Protein AF-A0A3D4NLT0-F1 (afdb_monomer)

Radius of gyration: 19.2 Å; Cα contacts (8 Å, |Δi|>4): 122; chains: 1; bounding box: 49×38×49 Å

Mean predicted aligned error: 7.32 Å

Secondary structure (DSSP, 8-state):
--SGGGG-SHHHHHHHHHHHHHHS-GGGG--S--EEEEE-SSTT-SS--EEEEEESS---TTSPPPPSS---EEEEEESS---------S-S--

Solvent-accessible surface area (backbone atoms only — not comparable to full-atom values): 5997 Å² total; per-residue (Å²): 126,96,29,49,52,86,48,71,50,73,65,47,44,51,53,34,50,51,44,23,73,77,68,64,37,68,80,61,62,54,93,55,71,80,45,71,52,73,41,55,90,48,89,87,52,93,59,62,37,34,36,38,36,35,28,52,33,37,75,51,94,82,76,52,80,56,60,90,62,80,39,60,39,76,52,74,45,71,71,67,69,84,80,83,87,86,86,75,82,92,56,97,72,131

Foldseek 3Di:
DQACLVQPDPVSVVVQVVCCVPPVDDPVVDPQQPDKDFDDPDPPDPGGQKIKTKGFFQDDPVPDRGDPDTDIDIDIDGPDDPDDDDDDDPDPPD

Nearest PDB structures (foldseek):
  8rpf-assembly1_A  TM=7.012E-01  e=3.112E-01  Sphingobacterium daejeonense
  8f2r-assembly1_I  TM=3.040E-01  e=8.828E+00  Homo sapiens

Structure (mmCIF, N/CA/C/O backbone):
data_AF-A0A3D4NLT0-F1
#
_entry.id   AF-A0A3D4NLT0-F1
#
loop_
_atom_site.group_PDB
_atom_site.id
_atom_site.type_symbol
_atom_site.label_atom_id
_atom_site.label_alt_id
_atom_site.label_comp_id
_atom_site.label_asym_id
_atom_site.label_entity_id
_atom_site.label_seq_id
_atom_site.pdbx_PDB_ins_code
_atom_site.Cartn_x
_atom_site.Cartn_y
_atom_site.Cartn_z
_atom_site.occupancy
_atom_site.B_iso_or_equiv
_atom_site.auth_seq_id
_atom_site.auth_comp_id
_atom_site.auth_asym_id
_atom_site.auth_atom_id
_atom_site.pdbx_PDB_model_num
ATOM 1 N N . PRO A 1 1 ? 14.382 -2.742 -10.755 1.00 59.72 1 PRO A N 1
ATOM 2 C CA . PRO A 1 1 ? 14.494 -1.588 -9.826 1.00 59.72 1 PRO A CA 1
ATOM 3 C C . PRO A 1 1 ? 14.281 -2.088 -8.395 1.00 59.72 1 PRO A C 1
ATOM 5 O O . PRO A 1 1 ? 13.481 -2.996 -8.216 1.00 59.72 1 PRO A O 1
ATOM 8 N N . VAL A 1 2 ? 15.006 -1.546 -7.411 1.00 67.38 2 VAL A N 1
ATOM 9 C CA . VAL A 1 2 ? 14.869 -1.978 -6.004 1.00 67.38 2 VAL A CA 1
ATOM 10 C C . VAL A 1 2 ? 13.583 -1.415 -5.380 1.00 67.38 2 VAL A C 1
ATOM 12 O O . VAL A 1 2 ? 12.911 -2.111 -4.633 1.00 67.38 2 VAL A O 1
ATOM 15 N N . THR A 1 3 ? 13.187 -0.187 -5.744 1.00 77.44 3 THR A N 1
ATOM 16 C CA . THR A 1 3 ? 11.898 0.439 -5.381 1.00 77.44 3 THR A CA 1
ATOM 17 C C . THR A 1 3 ? 11.405 1.351 -6.515 1.00 77.44 3 THR A C 1
ATOM 19 O O . THR A 1 3 ? 12.164 1.654 -7.441 1.00 77.44 3 THR A O 1
ATOM 22 N N . LEU A 1 4 ? 10.155 1.816 -6.448 1.00 77.19 4 LEU A N 1
ATOM 23 C CA . LEU A 1 4 ? 9.512 2.699 -7.433 1.00 77.19 4 LEU A CA 1
ATOM 24 C C . LEU A 1 4 ? 10.014 4.146 -7.384 1.00 77.19 4 LEU A C 1
ATOM 26 O O . LEU A 1 4 ? 9.786 4.904 -8.325 1.00 77.19 4 LEU A O 1
ATOM 30 N N . ASN A 1 5 ? 10.732 4.539 -6.326 1.00 75.38 5 ASN A N 1
ATOM 31 C CA . ASN A 1 5 ? 11.210 5.915 -6.146 1.00 75.38 5 ASN A CA 1
ATOM 32 C C . ASN A 1 5 ? 12.053 6.416 -7.333 1.00 75.38 5 ASN A C 1
ATOM 34 O O . ASN A 1 5 ? 11.969 7.591 -7.684 1.00 75.38 5 ASN A O 1
ATOM 38 N N . SER A 1 6 ? 12.820 5.539 -7.991 1.00 74.81 6 SER A N 1
ATOM 39 C CA . SER A 1 6 ? 13.644 5.895 -9.157 1.00 74.81 6 SER A CA 1
ATOM 40 C C . SER A 1 6 ? 12.869 6.013 -10.475 1.00 74.81 6 SER A C 1
ATOM 42 O O . SER A 1 6 ? 13.473 6.293 -11.504 1.00 74.81 6 SER A O 1
ATOM 44 N N . LYS A 1 7 ? 11.549 5.784 -10.462 1.00 77.06 7 LYS A N 1
ATOM 45 C CA . LYS A 1 7 ? 10.650 5.875 -11.627 1.00 77.06 7 LYS A CA 1
ATOM 46 C C . LYS A 1 7 ? 9.624 7.003 -11.509 1.00 77.06 7 LYS A C 1
ATOM 48 O O . LYS A 1 7 ? 8.677 7.071 -12.286 1.00 77.06 7 LYS A O 1
ATOM 53 N N . MET A 1 8 ? 9.817 7.894 -10.538 1.00 76.00 8 MET A N 1
ATOM 54 C CA . MET A 1 8 ? 8.913 9.009 -10.250 1.00 76.00 8 MET A CA 1
ATOM 55 C C . MET A 1 8 ? 9.175 10.256 -11.112 1.00 76.00 8 MET A C 1
ATOM 57 O O . MET A 1 8 ? 8.385 11.204 -11.052 1.00 76.00 8 MET A O 1
ATOM 61 N N . ASP A 1 9 ? 10.253 10.272 -11.902 1.00 82.69 9 ASP A N 1
ATOM 62 C CA . ASP A 1 9 ? 10.588 11.368 -12.810 1.00 82.69 9 ASP A CA 1
ATOM 63 C C . ASP A 1 9 ? 9.653 11.416 -14.045 1.00 82.69 9 ASP A C 1
ATOM 65 O O . ASP A 1 9 ? 9.057 10.398 -14.415 1.00 82.69 9 ASP A O 1
ATOM 69 N N . PRO A 1 10 ? 9.493 12.586 -14.694 1.00 85.94 10 PRO A N 1
ATOM 70 C CA . PRO A 1 10 ? 8.562 12.748 -15.812 1.00 85.94 10 PRO A CA 1
ATOM 71 C C . PRO A 1 10 ? 8.844 11.839 -17.016 1.00 85.94 10 PRO A C 1
ATOM 73 O O . PRO A 1 10 ? 7.900 11.359 -17.642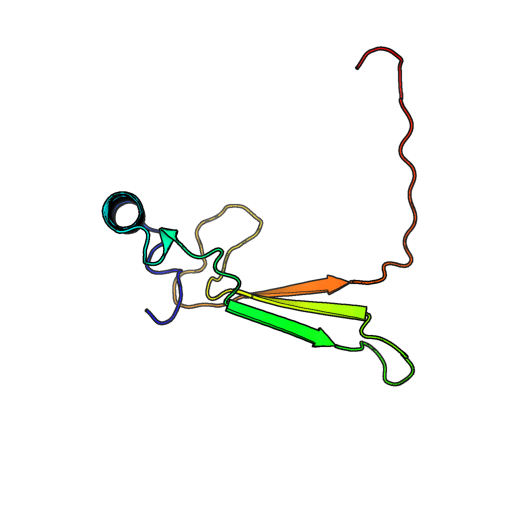 1.00 85.94 10 PRO A O 1
ATOM 76 N N . LEU A 1 11 ? 10.117 11.571 -17.327 1.00 89.56 11 LEU A N 1
ATOM 77 C CA . LEU A 1 11 ? 10.489 10.739 -18.472 1.00 89.56 11 LEU A CA 1
ATOM 78 C C . LEU A 1 11 ? 10.134 9.273 -18.212 1.00 89.56 11 LEU A C 1
ATOM 80 O O . LEU A 1 11 ? 9.505 8.634 -19.055 1.00 89.56 11 LEU A O 1
ATOM 84 N N . SER A 1 12 ? 10.459 8.755 -17.025 1.00 87.94 12 SER A N 1
ATOM 85 C CA . SER A 1 12 ? 10.034 7.417 -16.609 1.00 87.94 12 SER A CA 1
ATOM 86 C C . SER A 1 12 ? 8.514 7.273 -16.661 1.00 87.94 12 SER A C 1
ATOM 88 O O . SER A 1 12 ? 8.026 6.275 -17.185 1.00 87.94 12 SER A O 1
ATOM 90 N N . LYS A 1 13 ? 7.755 8.268 -16.183 1.00 89.38 13 LYS A N 1
ATOM 91 C CA . LYS A 1 13 ? 6.283 8.254 -16.237 1.00 89.38 13 LYS A CA 1
ATOM 92 C C . LYS A 1 13 ? 5.746 8.209 -17.665 1.00 89.38 13 LYS A C 1
ATOM 94 O O . LYS A 1 13 ? 4.837 7.426 -17.933 1.00 89.38 13 LYS A O 1
ATOM 99 N N . LEU A 1 14 ? 6.321 8.992 -18.579 1.00 93.38 14 LEU A N 1
ATOM 100 C CA . LEU A 1 14 ? 5.946 8.962 -19.994 1.00 93.38 14 LEU A CA 1
ATOM 101 C C . LEU A 1 14 ? 6.189 7.575 -20.602 1.00 93.38 14 LEU A C 1
ATOM 103 O O . LEU A 1 14 ? 5.295 7.014 -21.228 1.00 93.38 14 LEU A O 1
ATOM 107 N N . LEU A 1 15 ? 7.370 6.994 -20.375 1.00 93.44 15 LEU A N 1
ATOM 108 C CA . LEU A 1 15 ? 7.716 5.666 -20.891 1.00 93.44 15 LEU A CA 1
ATOM 109 C C . LEU A 1 15 ? 6.832 4.560 -20.299 1.00 93.44 15 LEU A C 1
ATOM 111 O O . LEU A 1 15 ? 6.432 3.646 -21.016 1.00 93.44 15 LEU A O 1
ATOM 115 N N . ILE A 1 16 ? 6.495 4.652 -19.008 1.00 92.56 16 ILE A N 1
ATOM 116 C CA . ILE A 1 16 ? 5.550 3.741 -18.348 1.00 92.56 16 ILE A CA 1
ATOM 117 C C . ILE A 1 16 ? 4.166 3.851 -18.996 1.00 92.56 16 ILE A C 1
ATOM 119 O O . ILE A 1 16 ? 3.567 2.827 -19.323 1.00 92.56 16 ILE A O 1
ATOM 123 N N . GLY A 1 17 ? 3.683 5.076 -19.224 1.00 92.50 17 GLY A N 1
ATOM 124 C CA . GLY A 1 17 ? 2.402 5.328 -19.879 1.00 92.50 17 GLY A CA 1
ATOM 125 C C . GLY A 1 17 ? 2.359 4.785 -21.307 1.00 92.50 17 GLY A C 1
ATOM 126 O O . GLY A 1 17 ? 1.418 4.082 -21.664 1.00 92.50 17 GLY A O 1
ATOM 127 N N . LEU A 1 18 ? 3.401 5.035 -22.105 1.00 95.88 18 LEU A N 1
ATOM 128 C CA . LEU A 1 18 ? 3.506 4.517 -23.472 1.00 95.88 18 LEU A CA 1
ATOM 129 C C . LEU A 1 18 ? 3.532 2.987 -23.506 1.00 95.88 18 LEU A C 1
ATOM 131 O O . LEU A 1 18 ? 2.805 2.382 -24.290 1.00 95.88 18 LEU A O 1
ATOM 135 N N . ARG A 1 19 ? 4.316 2.351 -22.628 1.00 94.94 19 ARG A N 1
ATOM 136 C CA . ARG A 1 19 ? 4.358 0.888 -22.525 1.00 94.94 19 ARG A CA 1
ATOM 137 C C . ARG A 1 19 ? 2.986 0.314 -22.181 1.00 94.94 19 ARG A C 1
ATOM 139 O O . ARG A 1 19 ? 2.529 -0.609 -22.846 1.00 94.94 19 ARG A O 1
ATOM 146 N N . TRP A 1 20 ? 2.308 0.893 -21.195 1.00 96.00 20 TRP A N 1
ATOM 147 C CA . TRP A 1 20 ? 0.968 0.454 -20.823 1.00 96.00 20 TRP A CA 1
ATOM 148 C C . TRP A 1 20 ? -0.051 0.673 -21.950 1.00 96.00 20 TRP A C 1
ATOM 150 O O . TRP A 1 20 ? -0.899 -0.183 -22.195 1.00 96.00 20 TRP A O 1
ATOM 160 N N . LEU A 1 21 ? 0.028 1.786 -22.682 1.00 96.62 21 LEU A N 1
ATOM 161 C CA . LEU A 1 21 ? -0.861 2.043 -23.816 1.00 96.62 21 LEU A CA 1
ATOM 162 C C . LEU A 1 21 ? -0.691 1.003 -24.927 1.00 96.62 21 LEU A C 1
ATOM 164 O O . LEU A 1 21 ? -1.701 0.503 -25.422 1.00 96.62 21 LEU A O 1
ATOM 168 N N . LEU A 1 22 ? 0.555 0.668 -25.274 1.00 97.06 22 LEU A N 1
ATOM 169 C CA . LEU A 1 22 ? 0.890 -0.215 -26.394 1.00 97.06 22 LEU A CA 1
ATOM 170 C C . LEU A 1 22 ? 0.775 -1.706 -26.055 1.00 97.06 22 LEU A C 1
ATOM 172 O O . LEU A 1 22 ? 0.307 -2.482 -26.882 1.00 97.06 22 LEU A O 1
ATOM 176 N N . PHE A 1 23 ? 1.185 -2.107 -24.852 1.00 96.38 23 PHE A N 1
ATOM 177 C CA . PHE A 1 23 ? 1.354 -3.519 -24.482 1.00 96.38 23 PHE A CA 1
ATOM 178 C C . PHE A 1 23 ? 0.519 -3.945 -23.272 1.00 96.38 23 PHE A C 1
ATOM 180 O O . PHE A 1 23 ? 0.473 -5.130 -22.956 1.00 96.38 23 PHE A O 1
ATOM 187 N N . LYS A 1 24 ? -0.156 -3.000 -22.601 1.00 93.94 24 LYS A N 1
ATOM 188 C CA . LYS A 1 24 ? -0.998 -3.248 -21.414 1.00 93.94 24 LYS A CA 1
ATOM 189 C C . LYS A 1 24 ? -0.256 -3.926 -20.257 1.00 93.94 24 LYS A C 1
ATOM 191 O O . LYS A 1 24 ? -0.882 -4.554 -19.410 1.00 93.94 24 LYS A O 1
ATOM 196 N N . ASP A 1 25 ? 1.061 -3.752 -20.185 1.00 92.44 25 ASP A N 1
ATOM 197 C CA . ASP A 1 25 ? 1.921 -4.393 -19.196 1.00 92.44 25 ASP A CA 1
ATOM 198 C C . ASP A 1 25 ? 2.828 -3.389 -18.451 1.00 92.44 25 ASP A C 1
ATOM 200 O O . ASP A 1 25 ? 2.793 -2.171 -18.661 1.00 92.44 25 ASP A O 1
ATOM 204 N N . GLY A 1 26 ? 3.652 -3.911 -17.539 1.00 89.06 26 GLY A N 1
ATOM 205 C CA . GLY A 1 26 ? 4.641 -3.135 -16.791 1.00 89.06 26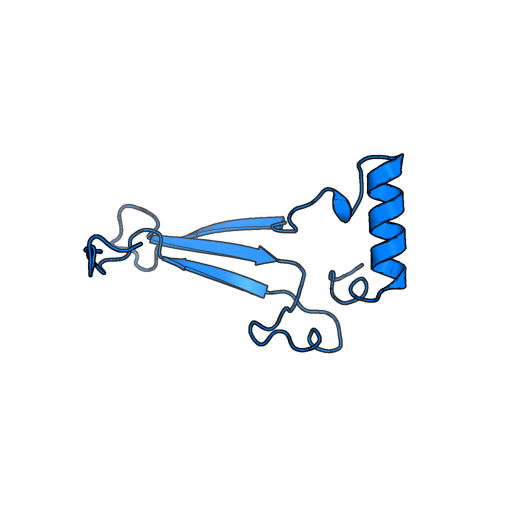 GLY A CA 1
ATOM 206 C C . GLY A 1 26 ? 4.063 -2.332 -15.621 1.00 89.06 26 GLY A C 1
ATOM 207 O O . GLY A 1 26 ? 2.992 -2.624 -15.100 1.00 89.06 26 GLY A O 1
ATOM 208 N N . LEU A 1 27 ? 4.800 -1.302 -15.186 1.00 88.19 27 LEU A N 1
ATOM 209 C CA . LEU A 1 27 ? 4.479 -0.518 -13.980 1.00 88.19 27 LEU A CA 1
ATOM 210 C C . LEU A 1 27 ? 3.155 0.261 -14.074 1.00 88.19 27 LEU A C 1
ATOM 212 O O . LEU A 1 27 ? 2.595 0.637 -13.054 1.00 88.19 27 LEU A O 1
ATOM 216 N N . GLY A 1 28 ? 2.636 0.495 -15.282 1.00 87.75 28 GLY A N 1
ATOM 217 C CA . GLY A 1 28 ? 1.321 1.115 -15.472 1.00 87.75 28 GLY A CA 1
ATOM 218 C C . GLY A 1 28 ? 0.153 0.147 -15.258 1.00 87.75 28 GLY A C 1
ATOM 219 O O . GLY A 1 28 ? -0.985 0.588 -15.155 1.00 87.75 28 GLY A O 1
ATOM 220 N N . ALA A 1 29 ? 0.423 -1.161 -15.192 1.00 90.44 29 ALA A N 1
ATOM 221 C CA . ALA A 1 29 ? -0.580 -2.213 -15.036 1.00 90.44 29 ALA A CA 1
ATOM 222 C C . ALA A 1 29 ? -0.709 -2.739 -13.591 1.00 90.44 29 ALA A C 1
ATOM 224 O O . ALA A 1 29 ? -1.452 -3.688 -13.360 1.00 90.44 29 ALA A O 1
ATOM 225 N N . THR A 1 30 ? 0.001 -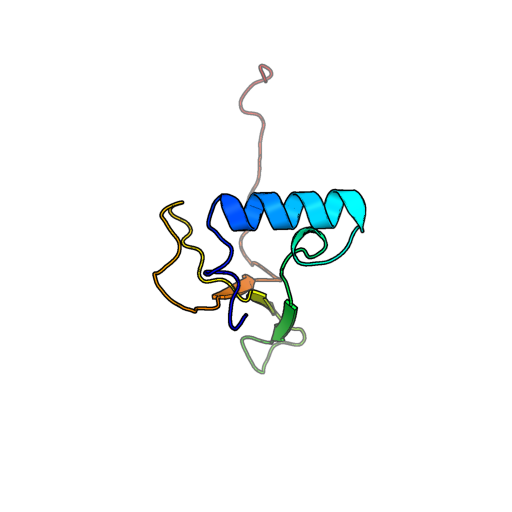2.155 -12.619 1.00 87.00 30 THR A N 1
ATOM 226 C CA . THR A 1 30 ? -0.056 -2.552 -11.200 1.00 87.00 30 THR A CA 1
ATOM 227 C C . THR A 1 30 ? -0.588 -1.410 -10.332 1.00 87.00 30 THR A C 1
ATOM 229 O O . THR A 1 30 ? -0.366 -0.230 -10.606 1.00 87.00 30 THR A O 1
ATOM 232 N N . ASN A 1 31 ? -1.298 -1.762 -9.260 1.00 82.00 31 ASN A N 1
ATOM 233 C CA . ASN A 1 31 ? -1.684 -0.821 -8.208 1.00 82.00 31 ASN A CA 1
ATOM 234 C C . ASN A 1 31 ? -0.538 -0.561 -7.211 1.00 82.00 31 ASN A C 1
ATOM 236 O O . ASN A 1 31 ? -0.650 0.355 -6.398 1.00 82.00 31 ASN A O 1
ATOM 240 N N . HIS A 1 32 ? 0.557 -1.326 -7.306 1.00 84.88 32 HIS A N 1
ATOM 241 C CA . HIS A 1 32 ? 1.749 -1.284 -6.457 1.00 84.88 32 HIS A CA 1
ATOM 242 C C . HIS A 1 32 ? 1.543 -1.770 -5.008 1.00 84.88 32 HIS A C 1
ATOM 244 O O . HIS A 1 32 ? 2.400 -1.541 -4.152 1.00 84.88 32 HIS A O 1
ATOM 250 N N . PHE A 1 33 ? 0.429 -2.455 -4.728 1.00 83.38 33 PHE A N 1
ATOM 251 C CA . PHE A 1 33 ? 0.182 -3.176 -3.477 1.00 83.38 33 PHE A CA 1
ATOM 252 C C . PHE A 1 33 ? 0.691 -4.612 -3.627 1.00 83.38 33 PHE A C 1
ATOM 254 O O . PHE A 1 33 ? -0.067 -5.525 -3.941 1.00 83.38 33 PHE A O 1
ATOM 261 N N . GLU A 1 34 ? 1.995 -4.798 -3.440 1.00 83.81 34 GLU A N 1
ATOM 262 C CA . GLU A 1 34 ? 2.673 -6.047 -3.824 1.00 83.81 34 GLU A CA 1
ATOM 263 C C . GLU A 1 34 ? 2.494 -7.175 -2.800 1.00 83.81 34 GLU A C 1
ATOM 265 O O . GLU A 1 34 ? 2.537 -8.354 -3.140 1.00 83.81 34 GLU A O 1
ATOM 270 N N . ALA A 1 35 ? 2.292 -6.831 -1.528 1.00 85.50 35 ALA A N 1
ATOM 271 C CA . ALA A 1 35 ? 2.018 -7.805 -0.482 1.00 85.50 35 ALA A CA 1
ATOM 272 C C . ALA A 1 35 ? 1.108 -7.205 0.586 1.00 85.50 35 ALA A C 1
ATOM 274 O O . ALA A 1 35 ? 1.104 -5.998 0.825 1.00 85.50 35 ALA A O 1
ATOM 275 N N . GLY A 1 36 ? 0.352 -8.057 1.265 1.00 90.00 36 GLY A N 1
ATOM 276 C CA . GLY A 1 36 ? -0.493 -7.647 2.372 1.00 90.00 36 GLY A CA 1
ATOM 277 C C . GLY A 1 36 ? -0.760 -8.799 3.321 1.00 90.00 36 GLY A C 1
ATOM 278 O O . GLY A 1 36 ? -0.502 -9.961 3.008 1.00 90.00 36 GLY A O 1
ATOM 279 N N . GLY A 1 37 ? -1.260 -8.468 4.502 1.00 90.94 37 GLY A N 1
ATOM 280 C CA . GLY A 1 37 ? -1.547 -9.462 5.516 1.00 90.94 37 GLY A CA 1
ATOM 281 C C . GLY A 1 37 ? -2.501 -8.964 6.583 1.00 90.94 37 GLY A C 1
ATOM 282 O O . GLY A 1 37 ? -2.766 -7.770 6.731 1.00 90.94 37 GLY A O 1
ATOM 283 N N . PHE A 1 38 ? -3.013 -9.932 7.330 1.00 93.62 38 PHE A N 1
ATOM 284 C CA . PHE A 1 38 ? -3.918 -9.721 8.442 1.00 93.62 38 PHE A CA 1
ATOM 285 C C . PHE A 1 38 ? -3.278 -10.289 9.702 1.00 93.62 38 PHE A C 1
ATOM 287 O O . PHE A 1 38 ? -2.924 -11.467 9.746 1.00 93.62 38 PHE A O 1
ATOM 294 N N . ILE A 1 39 ? -3.134 -9.458 10.729 1.00 93.00 39 ILE A N 1
ATOM 295 C CA . ILE A 1 39 ? -2.558 -9.853 12.015 1.00 93.00 39 ILE A CA 1
ATOM 296 C C . ILE A 1 39 ? -3.485 -9.457 13.161 1.00 93.00 39 ILE A C 1
ATOM 298 O O . ILE A 1 39 ? -4.330 -8.567 13.040 1.00 93.00 39 ILE A O 1
ATOM 302 N N . ARG A 1 40 ? -3.353 -10.181 14.270 1.00 94.00 40 ARG A N 1
ATOM 303 C CA . ARG A 1 40 ? -4.007 -9.857 15.534 1.00 94.00 40 ARG A CA 1
ATOM 304 C C . ARG A 1 40 ? -3.095 -8.949 16.348 1.00 94.00 40 ARG A C 1
ATOM 3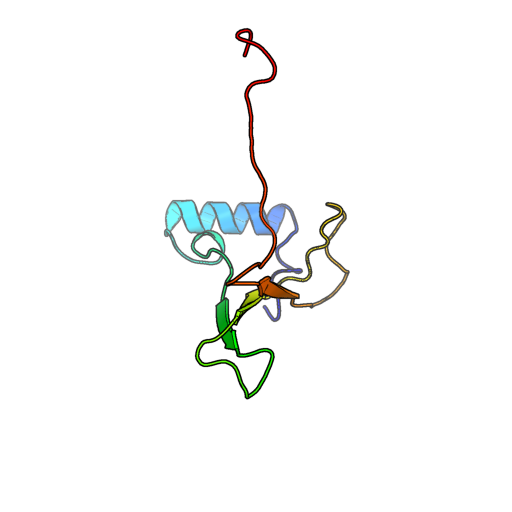06 O O . ARG A 1 40 ? -1.934 -9.297 16.551 1.00 94.00 40 ARG A O 1
ATOM 313 N N . SER A 1 41 ? -3.627 -7.835 16.831 1.00 91.75 41 SER A N 1
ATOM 314 C CA . SER A 1 41 ? -2.940 -6.950 17.775 1.00 91.75 41 SER A CA 1
ATOM 315 C C . SER A 1 41 ? -2.699 -7.626 19.131 1.00 91.75 41 SER A C 1
ATOM 317 O O . SER A 1 41 ? -1.714 -7.320 19.797 1.00 91.75 41 SER A O 1
ATOM 319 N N . ASP A 1 42 ? -3.555 -8.587 19.505 1.00 92.44 42 ASP A N 1
ATOM 320 C CA . ASP 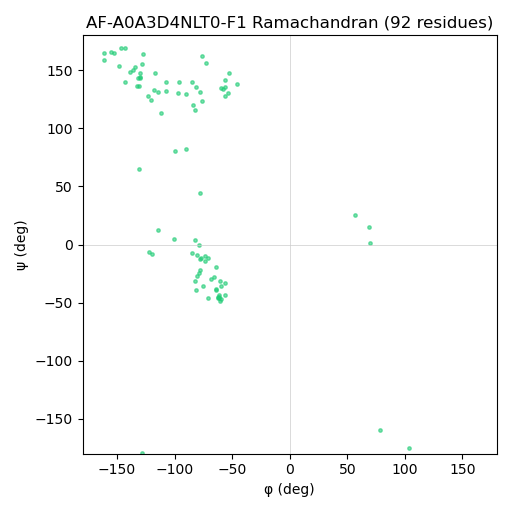A 1 42 ? -3.499 -9.332 20.766 1.00 92.44 42 ASP A CA 1
ATOM 321 C C . ASP A 1 42 ? -3.803 -10.834 20.560 1.00 92.44 42 ASP A C 1
ATOM 323 O O . ASP A 1 42 ? -4.603 -11.227 19.702 1.00 92.44 42 ASP A O 1
ATOM 327 N N . LYS A 1 43 ? -3.189 -11.695 21.382 1.00 91.38 43 LYS A N 1
ATOM 328 C CA . LYS A 1 43 ? -3.406 -13.151 21.406 1.00 91.38 43 LYS A CA 1
ATOM 329 C C . LYS A 1 43 ? -4.858 -13.530 21.722 1.00 91.38 43 LYS A C 1
ATOM 331 O O . LYS A 1 43 ? -5.323 -14.554 21.223 1.00 91.38 43 LYS A O 1
ATOM 336 N N . GLY A 1 44 ? -5.567 -12.721 22.514 1.00 92.44 44 GLY A N 1
ATOM 337 C CA . GLY A 1 44 ? -6.958 -12.965 22.913 1.00 92.44 44 GLY A CA 1
ATOM 338 C C . GLY A 1 44 ? -7.992 -12.738 21.804 1.00 92.44 44 GLY A C 1
ATOM 339 O O . GLY A 1 44 ? -9.162 -13.091 21.960 1.00 92.44 44 GLY A O 1
ATOM 340 N N . LEU A 1 45 ? -7.594 -12.164 20.666 1.00 90.50 45 LEU A N 1
ATOM 341 C CA . LEU A 1 45 ? -8.516 -11.901 19.568 1.00 90.50 45 LEU A CA 1
ATOM 342 C C . LEU A 1 45 ? -8.813 -13.173 18.772 1.00 90.50 45 LEU A C 1
ATOM 344 O O . LEU A 1 45 ? -7.915 -13.882 18.308 1.00 90.50 45 LEU A O 1
ATOM 348 N N . ARG A 1 46 ? -10.106 -13.423 18.543 1.00 91.88 46 ARG A N 1
ATOM 349 C CA . ARG A 1 46 ? -10.575 -14.524 17.689 1.00 91.88 46 ARG A CA 1
ATOM 350 C C . ARG A 1 46 ? -10.239 -14.305 16.210 1.00 91.88 46 ARG A C 1
ATOM 352 O O . ARG A 1 46 ? -10.057 -15.270 15.481 1.00 91.88 46 ARG A O 1
ATOM 359 N N . TRP A 1 47 ? -10.161 -13.050 15.769 1.00 90.44 47 TRP A N 1
ATOM 360 C CA . TRP A 1 47 ? -9.977 -12.677 14.364 1.00 90.44 47 TRP A CA 1
ATOM 361 C C . TRP A 1 47 ? -8.943 -11.554 14.233 1.00 90.44 47 TRP A C 1
ATOM 363 O O . TRP A 1 47 ? -8.872 -10.729 15.146 1.00 90.44 47 TRP A O 1
ATOM 373 N N . PRO A 1 48 ? -8.202 -11.471 13.112 1.00 91.19 48 PRO A N 1
ATOM 374 C CA . PRO A 1 48 ? -7.325 -10.340 12.829 1.00 91.19 48 PRO A CA 1
ATOM 375 C C . PRO A 1 48 ? -8.066 -9.002 12.860 1.00 91.19 48 PRO A C 1
ATOM 377 O O . PRO A 1 48 ? -9.160 -8.864 12.306 1.00 91.19 48 PRO A O 1
ATOM 380 N N . ASP A 1 49 ? -7.455 -8.011 13.494 1.00 92.81 49 ASP A N 1
ATOM 381 C CA . ASP A 1 49 ? -7.972 -6.652 13.639 1.00 92.81 49 ASP A CA 1
ATOM 382 C C . ASP A 1 49 ? -7.054 -5.598 13.007 1.00 92.81 49 ASP A C 1
ATOM 384 O O . ASP A 1 49 ? -7.482 -4.457 12.845 1.00 92.81 49 ASP A O 1
ATOM 388 N N . ILE A 1 50 ? -5.854 -5.986 12.568 1.00 92.31 50 ILE A N 1
ATOM 389 C CA . ILE A 1 50 ? -4.927 -5.148 11.806 1.00 92.31 50 ILE A CA 1
ATOM 390 C C . ILE A 1 50 ? -4.769 -5.728 10.402 1.00 92.31 50 ILE A C 1
ATOM 392 O O . ILE A 1 50 ? -4.512 -6.921 10.230 1.00 92.31 50 ILE A O 1
ATOM 396 N N . GLN A 1 51 ? -4.895 -4.870 9.396 1.00 93.69 51 GLN A N 1
ATOM 397 C CA . GLN A 1 51 ? -4.466 -5.138 8.031 1.00 93.69 51 GLN A CA 1
ATOM 398 C C . GLN A 1 51 ? -3.216 -4.320 7.747 1.00 93.69 51 GLN A C 1
ATOM 400 O O . GLN A 1 51 ? -3.124 -3.160 8.150 1.00 93.69 51 GLN A O 1
ATOM 405 N N . PHE A 1 52 ? -2.260 -4.910 7.043 1.00 91.19 52 PHE A N 1
ATOM 406 C CA . PHE A 1 52 ? -1.112 -4.181 6.540 1.00 91.19 52 PHE A CA 1
ATOM 407 C C . PHE A 1 52 ? -0.891 -4.453 5.061 1.00 91.19 52 PHE A C 1
ATOM 409 O O . PHE A 1 52 ? -1.151 -5.555 4.581 1.00 91.19 52 PHE A O 1
ATOM 416 N N . HIS A 1 53 ? -0.394 -3.446 4.355 1.00 91.31 53 HIS A N 1
ATOM 417 C CA . HIS A 1 53 ? -0.036 -3.531 2.949 1.00 91.31 53 HIS A CA 1
ATOM 418 C C . HIS A 1 53 ? 1.356 -2.969 2.719 1.00 91.31 53 HIS A C 1
ATOM 420 O O . HIS A 1 53 ? 1.703 -1.914 3.244 1.00 91.31 53 HIS A O 1
ATOM 426 N N . PHE A 1 54 ? 2.135 -3.667 1.911 1.00 87.88 54 PHE A N 1
ATOM 427 C CA . PHE A 1 54 ? 3.471 -3.284 1.507 1.00 87.88 54 PHE A CA 1
ATOM 428 C C . PHE A 1 54 ? 3.434 -2.591 0.148 1.00 87.88 54 PHE A C 1
ATOM 430 O O . PHE A 1 54 ? 2.867 -3.112 -0.815 1.00 87.88 54 PHE A O 1
ATOM 437 N N . LEU A 1 55 ? 4.084 -1.433 0.079 1.00 85.69 55 LEU A N 1
ATOM 438 C CA . LEU A 1 55 ? 4.293 -0.687 -1.148 1.00 85.69 55 LEU A CA 1
ATOM 439 C C . LEU A 1 55 ? 5.797 -0.482 -1.343 1.00 85.69 55 LEU A C 1
ATOM 441 O O . LEU A 1 55 ? 6.458 0.063 -0.450 1.00 85.69 55 LEU A O 1
ATOM 445 N N . PRO A 1 56 ? 6.363 -0.824 -2.512 1.00 80.62 56 PRO A N 1
ATOM 446 C CA . PRO A 1 56 ? 7.769 -0.588 -2.822 1.00 80.62 56 PRO A CA 1
ATOM 447 C C . PRO A 1 56 ? 8.011 0.884 -3.205 1.00 80.62 56 PRO A C 1
ATOM 449 O O . PRO A 1 56 ? 8.687 1.176 -4.189 1.00 80.62 56 PRO A O 1
ATOM 452 N N . ALA A 1 57 ? 7.433 1.825 -2.458 1.00 75.56 57 ALA A N 1
ATOM 453 C CA . ALA A 1 57 ? 7.630 3.262 -2.598 1.00 75.56 57 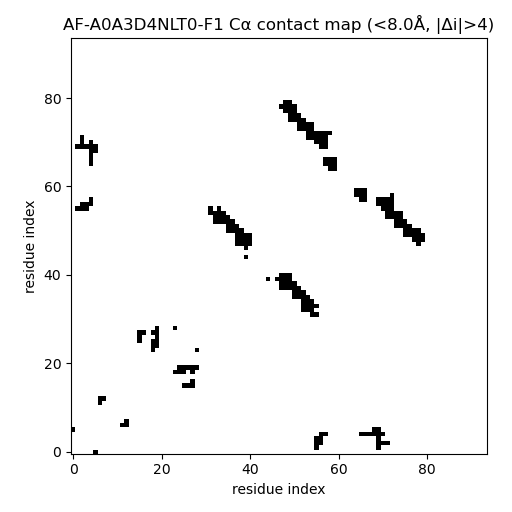ALA A CA 1
ATOM 454 C C . ALA A 1 57 ? 7.638 3.927 -1.219 1.00 75.56 57 ALA A C 1
ATOM 456 O O . ALA A 1 57 ? 6.819 3.604 -0.361 1.00 75.56 57 ALA A O 1
ATOM 457 N N . ALA A 1 58 ? 8.524 4.903 -1.027 1.00 70.44 58 ALA A N 1
ATOM 458 C CA . ALA A 1 58 ? 8.509 5.771 0.147 1.00 70.44 58 ALA A CA 1
ATOM 459 C C . ALA A 1 58 ? 7.840 7.100 -0.223 1.00 70.44 58 ALA A C 1
ATOM 461 O O . ALA A 1 58 ? 8.508 8.086 -0.552 1.00 70.44 58 ALA A O 1
ATOM 462 N N . MET A 1 59 ? 6.506 7.088 -0.225 1.00 65.62 59 MET A N 1
ATOM 463 C CA . MET A 1 59 ? 5.690 8.279 -0.449 1.00 65.62 59 MET A CA 1
ATOM 464 C C . MET A 1 59 ? 5.501 9.037 0.863 1.00 65.62 59 MET A C 1
ATOM 466 O O . MET A 1 59 ? 5.307 8.435 1.918 1.00 65.62 59 MET A O 1
ATOM 470 N N . ARG A 1 60 ? 5.553 10.367 0.800 1.00 65.00 60 ARG A N 1
ATOM 471 C CA . ARG A 1 60 ? 5.145 11.218 1.914 1.00 65.00 60 ARG A CA 1
ATOM 472 C C . ARG A 1 60 ? 3.705 11.667 1.691 1.00 65.00 60 ARG A C 1
ATOM 474 O O . ARG A 1 60 ? 3.325 12.001 0.571 1.00 65.00 60 ARG A O 1
ATOM 481 N N . TYR A 1 61 ? 2.917 11.689 2.761 1.00 57.34 61 TYR A N 1
ATOM 482 C CA . TYR A 1 61 ? 1.524 12.148 2.722 1.00 57.34 61 TYR A CA 1
ATOM 483 C C . TYR A 1 61 ? 1.377 13.663 2.523 1.00 57.34 61 TYR A C 1
ATOM 485 O O . TYR A 1 61 ? 0.281 14.132 2.244 1.00 57.34 61 TYR A O 1
ATOM 493 N N . ASP A 1 62 ? 2.468 14.423 2.643 1.00 57.84 62 ASP A N 1
ATOM 494 C CA . ASP A 1 62 ? 2.512 15.881 2.478 1.00 57.84 62 ASP A CA 1
ATOM 495 C C . ASP A 1 62 ? 2.599 16.331 1.004 1.00 57.84 62 ASP A C 1
ATOM 497 O O . ASP A 1 62 ? 2.730 17.521 0.730 1.00 57.84 62 ASP A O 1
ATOM 501 N N . GLY A 1 63 ? 2.553 15.398 0.044 1.00 53.00 63 GLY A N 1
ATOM 502 C CA . GLY A 1 63 ? 2.646 15.699 -1.389 1.00 53.00 63 GLY A CA 1
ATOM 503 C C . GLY A 1 63 ? 4.030 16.178 -1.844 1.00 53.00 63 GLY A C 1
ATOM 504 O O . GLY A 1 63 ? 4.223 16.453 -3.031 1.00 53.00 63 GLY A O 1
ATOM 505 N N . ASN A 1 64 ? 5.013 16.255 -0.939 1.00 58.66 64 ASN A N 1
ATOM 506 C CA . ASN A 1 64 ? 6.378 16.615 -1.291 1.00 58.66 64 ASN A CA 1
ATOM 507 C C . ASN A 1 64 ? 7.105 15.447 -1.964 1.00 58.66 64 ASN A C 1
ATOM 509 O O . ASN A 1 64 ? 6.702 14.283 -1.891 1.00 58.66 64 ASN A O 1
ATOM 513 N N . LYS A 1 65 ? 8.211 15.786 -2.643 1.00 58.97 65 LYS A N 1
ATOM 514 C CA . LYS A 1 65 ? 9.040 14.836 -3.397 1.00 58.97 65 LYS A CA 1
ATOM 515 C C . LYS A 1 65 ? 9.312 13.567 -2.566 1.00 58.97 65 LYS A C 1
ATOM 517 O O . LYS A 1 65 ? 9.624 13.688 -1.377 1.00 58.97 65 LYS A O 1
ATOM 522 N N . PRO A 1 66 ? 9.242 12.369 -3.181 1.00 61.97 66 PRO A N 1
ATOM 523 C CA . PRO A 1 66 ? 9.594 11.127 -2.506 1.00 61.97 66 PRO A CA 1
ATOM 524 C C . PRO A 1 66 ? 10.986 11.240 -1.882 1.00 61.97 66 PRO A C 1
ATOM 526 O O . PRO A 1 66 ? 11.858 11.950 -2.396 1.00 61.97 66 PRO A O 1
ATOM 529 N N . ILE A 1 67 ? 11.180 10.554 -0.754 1.00 65.56 67 ILE A N 1
ATOM 530 C CA . ILE A 1 67 ? 12.460 10.555 -0.039 1.00 65.56 67 ILE A CA 1
ATOM 531 C C . ILE A 1 67 ? 13.563 10.159 -1.031 1.00 65.56 67 ILE A C 1
ATOM 533 O O . ILE A 1 67 ? 13.413 9.178 -1.765 1.00 65.56 67 ILE A O 1
ATOM 537 N N . LYS A 1 68 ? 14.653 10.942 -1.086 1.00 65.94 68 LYS A N 1
ATOM 538 C CA . LYS A 1 68 ? 15.800 10.626 -1.949 1.00 65.94 68 LYS A CA 1
ATOM 539 C C . LYS A 1 68 ? 16.312 9.226 -1.598 1.00 65.94 68 LYS A C 1
ATOM 541 O O . LYS A 1 68 ? 16.604 8.956 -0.438 1.00 65.94 68 LYS A O 1
ATOM 546 N N . GLY A 1 69 ? 16.449 8.372 -2.609 1.00 73.00 69 GLY A N 1
ATOM 547 C CA . 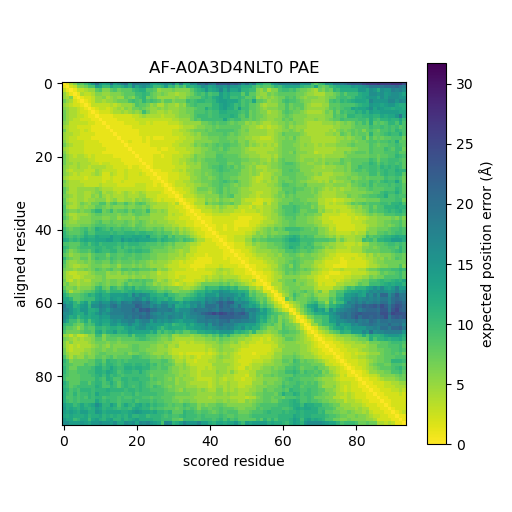GLY A 1 69 ? 16.908 6.992 -2.457 1.00 73.00 69 GLY A CA 1
ATOM 548 C C . GLY A 1 69 ? 15.788 5.955 -2.536 1.00 73.00 69 GLY A C 1
ATOM 549 O O . GLY A 1 69 ? 14.633 6.259 -2.845 1.00 73.00 69 GLY A O 1
ATOM 550 N N . HIS A 1 70 ? 16.166 4.701 -2.300 1.00 79.94 70 HIS A N 1
ATOM 551 C CA . HIS A 1 70 ? 15.244 3.575 -2.264 1.00 79.94 70 HIS A CA 1
ATOM 552 C C . HIS A 1 70 ? 14.557 3.491 -0.902 1.00 79.94 70 HIS A C 1
ATOM 554 O O . HIS A 1 70 ? 15.197 3.612 0.136 1.00 79.94 70 HIS A O 1
ATOM 560 N N . GLY A 1 71 ? 13.250 3.262 -0.916 1.00 78.81 71 GLY A N 1
ATOM 561 C CA . GLY A 1 71 ? 12.464 3.045 0.286 1.00 78.81 71 GLY A CA 1
ATOM 562 C C . GLY A 1 71 ? 11.142 2.364 -0.034 1.00 78.81 71 GLY A C 1
ATOM 563 O O . GLY A 1 71 ? 10.666 2.402 -1.173 1.00 78.81 71 GLY A O 1
ATOM 564 N N . PHE A 1 72 ? 10.580 1.736 0.986 1.00 83.81 72 PHE A N 1
ATOM 565 C CA . PHE A 1 72 ? 9.280 1.088 0.963 1.00 83.81 72 PHE A CA 1
ATOM 566 C C . PHE A 1 72 ? 8.439 1.619 2.119 1.00 83.81 72 PHE A C 1
ATOM 568 O O . PHE A 1 72 ? 8.964 2.211 3.065 1.00 83.81 72 PHE A O 1
ATOM 575 N N . MET A 1 73 ? 7.137 1.391 2.046 1.00 84.50 73 MET A N 1
ATOM 576 C CA . MET A 1 73 ? 6.199 1.763 3.088 1.00 84.50 73 MET A CA 1
ATOM 577 C C . MET A 1 73 ? 5.310 0.574 3.429 1.00 84.50 73 MET A C 1
ATOM 579 O O . MET A 1 73 ? 4.922 -0.198 2.553 1.00 84.50 73 MET A O 1
ATOM 583 N N . VAL A 1 74 ? 4.974 0.455 4.713 1.00 86.62 74 VAL A N 1
ATOM 584 C CA . VAL A 1 74 ? 3.940 -0.460 5.188 1.00 86.62 74 VAL A CA 1
ATOM 585 C C . VAL A 1 74 ? 2.773 0.371 5.704 1.00 86.62 74 VAL A C 1
ATOM 587 O O . VAL A 1 74 ? 2.904 1.094 6.690 1.00 86.62 74 VAL A O 1
ATOM 590 N N . LEU A 1 75 ? 1.640 0.291 5.013 1.00 88.31 75 LEU A N 1
ATOM 591 C CA . LEU A 1 75 ? 0.385 0.914 5.420 1.00 88.31 75 LEU A CA 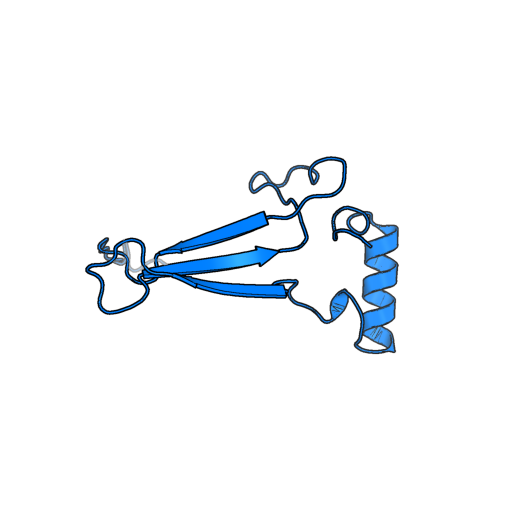1
ATOM 592 C C . LEU A 1 75 ? -0.326 -0.009 6.394 1.00 88.31 75 LEU A C 1
ATOM 594 O O . LEU A 1 75 ? -0.654 -1.125 6.010 1.00 88.31 75 LEU A O 1
ATOM 598 N N . THR A 1 76 ? -0.592 0.445 7.615 1.00 87.94 76 THR A N 1
ATOM 599 C CA . THR A 1 76 ? -1.366 -0.305 8.611 1.00 87.94 76 THR A CA 1
ATOM 600 C C . THR A 1 76 ? -2.747 0.325 8.796 1.00 87.94 76 THR A C 1
ATOM 602 O O . THR A 1 76 ? -2.878 1.539 8.935 1.00 87.94 76 THR A O 1
ATOM 605 N N . GLY A 1 77 ? -3.795 -0.498 8.779 1.00 89.44 77 GLY A N 1
ATOM 606 C CA . GLY A 1 77 ? -5.187 -0.075 8.920 1.00 89.44 77 GLY A CA 1
ATOM 607 C C . GLY A 1 77 ? -5.947 -0.946 9.928 1.00 89.44 77 GLY A C 1
ATOM 608 O O . GLY A 1 77 ? -5.794 -2.172 9.908 1.00 89.44 77 GLY A O 1
ATOM 609 N N . PRO A 1 78 ? -6.767 -0.357 10.820 1.00 89.62 78 PRO A N 1
ATOM 610 C CA . PRO A 1 78 ? -7.615 -1.125 11.723 1.00 89.62 78 PRO A CA 1
ATOM 611 C C . PRO A 1 78 ? -8.835 -1.683 10.974 1.00 89.62 78 PRO A C 1
ATOM 613 O O . PRO A 1 78 ? -9.640 -0.929 10.434 1.00 89.62 78 PRO A O 1
ATOM 616 N N . ASN A 1 79 ? -9.028 -3.002 11.000 1.00 88.62 79 ASN A N 1
ATOM 617 C CA . ASN A 1 79 ? -10.158 -3.666 10.334 1.00 88.62 79 ASN A CA 1
ATOM 618 C C . ASN A 1 79 ? -11.469 -3.564 11.116 1.00 88.62 79 ASN A C 1
ATOM 620 O O . ASN A 1 79 ? -12.552 -3.705 10.552 1.00 88.62 79 ASN A O 1
ATOM 624 N N . LYS A 1 80 ? -11.385 -3.387 12.438 1.00 85.44 80 LYS A N 1
ATOM 625 C CA . LYS A 1 80 ? -12.548 -3.358 13.338 1.00 85.44 80 LYS A CA 1
ATOM 626 C C . LYS A 1 80 ? -12.490 -2.143 14.259 1.00 85.44 80 LYS A C 1
ATOM 628 O O . LYS A 1 80 ? -12.339 -2.304 15.473 1.00 85.44 80 LYS A O 1
ATOM 633 N N . PRO A 1 81 ? -12.589 -0.919 13.710 1.00 86.62 81 PRO A N 1
ATOM 634 C CA . PRO A 1 81 ? -12.584 0.276 14.535 1.00 86.62 81 PRO A CA 1
ATOM 635 C C . PRO A 1 81 ? -13.756 0.238 15.524 1.00 86.62 81 PRO A C 1
ATOM 637 O O . PRO A 1 81 ? -14.898 -0.081 15.174 1.00 86.62 81 PRO A O 1
ATOM 640 N N . LYS A 1 82 ? -13.471 0.567 16.787 1.00 89.00 82 LYS A N 1
ATOM 641 C CA . LYS A 1 82 ? -14.499 0.741 17.827 1.00 89.00 82 LYS A CA 1
ATOM 642 C C . LYS A 1 82 ? -15.206 2.092 17.713 1.00 89.00 82 LYS A C 1
ATOM 644 O O . LYS A 1 82 ? -16.333 2.221 18.178 1.00 89.00 82 LYS A O 1
ATOM 649 N N . SER A 1 83 ? -14.572 3.069 17.064 1.00 92.38 83 SER A N 1
ATOM 650 C CA . SER A 1 83 ? -15.138 4.392 16.807 1.00 92.38 83 SER A CA 1
ATOM 651 C C . SER A 1 83 ? -16.467 4.294 16.054 1.00 92.38 83 SER A C 1
ATOM 653 O O . SER A 1 83 ? -16.641 3.449 15.170 1.00 92.38 83 SER A O 1
ATOM 655 N N . ARG A 1 84 ? -17.419 5.155 16.412 1.00 96.62 84 ARG A N 1
ATOM 656 C CA . ARG A 1 84 ? -18.723 5.300 15.755 1.00 96.62 84 ARG A CA 1
ATOM 657 C C . ARG A 1 84 ? -18.966 6.780 15.497 1.00 96.62 84 ARG A C 1
ATOM 659 O O . ARG A 1 84 ? -18.587 7.612 16.315 1.00 96.62 84 ARG A O 1
ATOM 666 N N . GLY A 1 85 ? -19.585 7.091 14.368 1.00 94.88 85 GLY A N 1
ATOM 667 C CA . GLY A 1 85 ? -19.954 8.449 13.985 1.00 94.88 85 GLY A CA 1
ATOM 668 C C . GLY A 1 85 ? -21.292 8.448 13.260 1.00 94.88 85 GLY A C 1
ATOM 669 O O . GLY A 1 85 ? -21.800 7.389 12.894 1.00 94.88 85 GLY A O 1
ATOM 670 N N . TYR A 1 86 ? -21.856 9.631 13.062 1.00 96.62 86 TYR A N 1
ATOM 671 C CA . TYR A 1 86 ? -23.060 9.824 12.265 1.00 96.62 86 TYR A CA 1
ATOM 672 C C . TYR A 1 86 ? -22.861 11.020 11.338 1.00 96.62 86 TYR A C 1
ATOM 674 O O . TYR A 1 86 ? -22.099 11.939 11.642 1.00 96.62 86 TYR A O 1
ATOM 682 N N . VAL A 1 87 ? -23.560 11.002 10.209 1.00 95.62 87 VAL A N 1
ATOM 683 C CA . VAL A 1 87 ? -23.640 12.129 9.282 1.00 95.62 87 VAL A CA 1
ATOM 684 C C . VAL A 1 87 ? -25.100 12.546 9.225 1.00 95.62 87 VAL A C 1
ATOM 686 O O . VAL A 1 87 ? -25.982 11.698 9.109 1.00 95.62 87 VAL A O 1
ATOM 689 N N . ARG A 1 88 ? -25.363 13.848 9.339 1.00 95.94 88 ARG A N 1
ATOM 690 C CA . ARG A 1 88 ? -26.696 14.425 9.156 1.00 95.94 88 ARG A CA 1
ATOM 691 C C . ARG A 1 88 ? -26.605 15.591 8.191 1.00 95.94 88 ARG A C 1
ATOM 693 O O . ARG A 1 88 ? -25.638 16.351 8.242 1.00 95.94 88 ARG A O 1
ATOM 700 N N . VAL A 1 89 ? -27.625 15.741 7.353 1.00 95.56 89 VAL A N 1
ATOM 701 C CA . VAL A 1 89 ? -27.776 16.940 6.530 1.00 95.56 89 VAL A CA 1
ATOM 702 C C . VAL A 1 89 ? -27.837 18.169 7.433 1.00 95.56 89 VAL A C 1
ATOM 704 O O . VAL A 1 89 ? -28.504 18.172 8.474 1.00 95.56 89 VAL A O 1
ATOM 707 N N . ARG A 1 90 ? -27.075 19.199 7.063 1.00 96.12 90 ARG A N 1
ATOM 708 C CA . ARG A 1 90 ? -27.100 20.491 7.755 1.00 96.12 90 ARG A CA 1
ATOM 709 C C . ARG A 1 90 ? -28.261 21.359 7.259 1.00 96.12 90 ARG A C 1
ATOM 711 O O . ARG A 1 90 ? -28.809 22.119 8.052 1.00 96.12 90 ARG A O 1
ATOM 718 N N . SER A 1 91 ? -28.632 21.212 5.989 1.00 95.94 91 SER A N 1
ATOM 719 C CA . SER A 1 91 ? -29.671 21.961 5.276 1.00 95.94 91 SER A CA 1
ATOM 720 C C . SER A 1 91 ? -30.255 21.116 4.139 1.00 95.94 91 SER A C 1
ATOM 722 O O . SER A 1 91 ? -29.670 20.105 3.756 1.00 95.94 91 SER A O 1
ATOM 724 N N . ALA A 1 92 ? -31.407 21.538 3.607 1.00 94.75 92 ALA A N 1
ATOM 725 C CA . ALA A 1 92 ? -31.952 21.024 2.345 1.00 94.75 92 ALA A CA 1
ATOM 726 C C . ALA A 1 92 ? -31.237 21.601 1.104 1.00 94.75 92 ALA A C 1
ATOM 728 O O . ALA A 1 92 ? -31.451 21.111 0.001 1.00 94.75 92 ALA A O 1
ATOM 729 N N . ASP A 1 93 ? -30.413 22.634 1.302 1.00 90.50 93 ASP A N 1
ATOM 730 C CA . ASP A 1 93 ? -29.505 23.193 0.299 1.00 90.50 93 ASP A CA 1
ATOM 731 C C . ASP A 1 93 ? -28.213 22.345 0.255 1.00 90.50 93 ASP A C 1
ATOM 733 O O . ASP A 1 93 ? -27.569 22.243 1.312 1.00 90.50 93 ASP A O 1
ATOM 737 N N 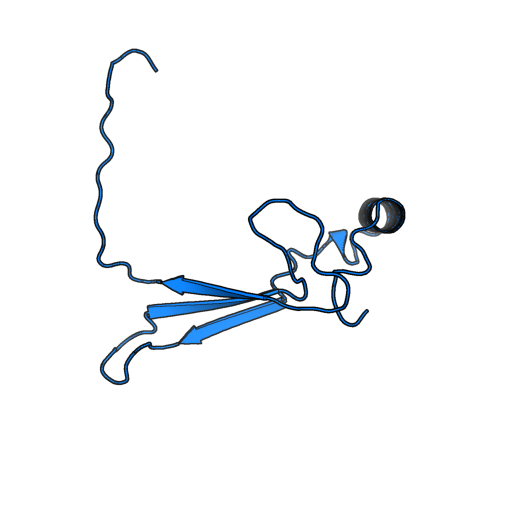. PRO A 1 94 ? -27.914 21.659 -0.868 1.00 87.56 94 PRO A N 1
ATOM 738 C CA . PRO A 1 94 ? -26.803 20.712 -1.012 1.00 87.56 94 PRO A CA 1
ATOM 739 C C . PRO A 1 94 ? -25.406 21.347 -1.044 1.00 87.56 94 PRO A C 1
ATOM 741 O O . PRO A 1 94 ? -25.240 22.443 -1.620 1.00 87.56 94 PRO A O 1
#

Sequence (94 aa):
PVTLNSKMDPLSKLLIGLRWLLFKDGLGATNHFEAGGFIRSDKGLRWPDIQFHFLPAAMRYDGNKPIKGHGFMVLTGPNKPKSRGYVRVRSADP

pLDDT: mean 85.18, std 10.96, range [53.0, 97.06]